Protein AF-A0A0B2VGZ6-F1 (afdb_monomer)

Radius of gyration: 17.81 Å; Cα contacts (8 Å, |Δi|>4): 171; chains: 1; bounding box: 42×30×52 Å

pLDDT: mean 78.16, std 19.81, range [27.19, 95.62]

InterPro domains:
  IPR013333 Ryanodine receptor [PR00795] (41-62)
  IPR013333 Ryanodine receptor [PR00795] (77-95)
  IPR014821 Inositol 1,4,5-trisphosphate/ryanodine receptor [PF08709] (15-122)
  IPR015925 Ryanodine/Inositol 1,4,5-trisphosphate receptor [PTHR46399] (2-124)

Organism: Toxocara canis (NCBI:txid6265)

Nearest PDB structures (foldseek):
  4uwe-assembly1_A  TM=8.493E-01  e=1.155E-09  Oryctolagus cuniculus
  4uwa-assembly1_B  TM=8.493E-01  e=1.724E-09  Oryctolagus cuniculus
  5y9v-assembly1_A  TM=9.114E-01  e=9.079E-09  Plutella xylostella
  6lqk-assembly1_A  TM=9.252E-01  e=2.404E-08  Apis mellifera
  6ji0-assembly1_G  TM=9.085E-01  e=8.006E-08  Sus scrofa

Structure (mmCIF, N/CA/C/O backbone):
data_AF-A0A0B2VGZ6-F1
#
_entry.id   AF-A0A0B2VGZ6-F1
#
loop_
_atom_site.group_PDB
_atom_site.id
_atom_site.type_symbol
_atom_site.label_atom_id
_atom_site.label_alt_id
_atom_site.label_comp_id
_atom_site.label_asym_id
_atom_site.label_entity_id
_atom_site.label_seq_id
_atom_site.pdbx_PDB_ins_code
_atom_site.Cartn_x
_atom_site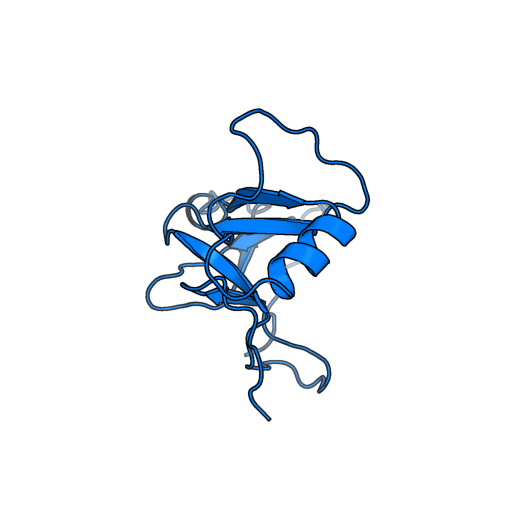.Cartn_y
_atom_site.Cartn_z
_atom_site.occupancy
_atom_site.B_iso_or_equiv
_atom_site.auth_seq_id
_atom_site.auth_comp_id
_atom_site.auth_asym_id
_atom_site.auth_atom_id
_atom_site.pdbx_PDB_model_num
ATOM 1 N N . MET A 1 1 ? 20.956 -0.573 -0.399 1.00 38.78 1 MET A N 1
ATOM 2 C CA . MET A 1 1 ? 20.082 -0.713 -1.580 1.00 38.78 1 MET A CA 1
ATOM 3 C C . MET A 1 1 ? 19.233 0.537 -1.610 1.00 38.78 1 MET A C 1
ATOM 5 O O . MET A 1 1 ? 18.286 0.648 -0.852 1.00 38.78 1 MET A O 1
ATOM 9 N N . THR A 1 2 ? 19.713 1.547 -2.326 1.00 33.06 2 THR A N 1
ATOM 10 C CA . THR A 1 2 ? 19.074 2.859 -2.447 1.00 33.06 2 THR A CA 1
ATOM 11 C C . THR A 1 2 ? 17.780 2.716 -3.235 1.00 33.06 2 THR A C 1
ATOM 13 O O . THR A 1 2 ? 17.729 1.904 -4.156 1.00 33.06 2 THR A O 1
ATOM 16 N N . CYS A 1 3 ? 16.765 3.509 -2.900 1.00 33.44 3 CYS A N 1
ATOM 17 C CA . CYS A 1 3 ? 15.631 3.782 -3.773 1.00 33.44 3 CYS A CA 1
ATOM 18 C C . CYS A 1 3 ? 16.152 4.296 -5.125 1.00 33.44 3 CYS A C 1
ATOM 20 O O . CYS A 1 3 ? 16.356 5.488 -5.332 1.00 33.44 3 CYS A O 1
ATOM 22 N N . LEU A 1 4 ? 16.444 3.379 -6.044 1.00 41.59 4 LEU A N 1
ATOM 23 C CA . LEU A 1 4 ? 16.694 3.710 -7.432 1.00 41.59 4 LEU A CA 1
ATOM 24 C C . LEU A 1 4 ? 15.319 3.993 -8.034 1.00 41.59 4 LEU A C 1
ATOM 26 O O . LEU A 1 4 ? 14.705 3.122 -8.640 1.00 41.59 4 LEU A O 1
ATOM 30 N N . ALA A 1 5 ? 14.829 5.221 -7.837 1.00 43.22 5 ALA A N 1
ATOM 31 C CA . ALA A 1 5 ? 14.035 5.840 -8.888 1.00 43.22 5 ALA A CA 1
ATOM 32 C C . ALA A 1 5 ? 14.867 5.677 -10.163 1.00 43.22 5 ALA A C 1
ATOM 34 O O . ALA A 1 5 ? 16.068 5.971 -10.157 1.00 43.22 5 ALA A O 1
ATOM 35 N N . SER A 1 6 ? 14.286 5.062 -11.188 1.00 41.47 6 SER A N 1
ATOM 36 C CA . SER A 1 6 ? 15.026 4.711 -12.390 1.00 41.47 6 SER A CA 1
ATOM 37 C C . SER A 1 6 ? 15.508 5.996 -13.049 1.00 41.47 6 SER A C 1
ATOM 39 O O . SER A 1 6 ? 14.758 6.677 -13.736 1.00 41.47 6 SER A O 1
ATOM 41 N N . SER A 1 7 ? 16.779 6.333 -12.844 1.00 50.28 7 SER A N 1
ATOM 42 C CA . SER A 1 7 ? 17.464 7.383 -13.586 1.00 50.28 7 SER A CA 1
ATOM 43 C C . SER A 1 7 ? 17.581 6.953 -15.049 1.00 50.28 7 SER A C 1
ATOM 45 O O . SER A 1 7 ? 18.632 6.465 -15.465 1.00 50.28 7 SER A O 1
ATOM 47 N N . ASN A 1 8 ? 16.519 7.105 -15.844 1.00 44.34 8 ASN A N 1
ATOM 48 C CA . ASN A 1 8 ? 16.588 6.919 -17.288 1.00 44.34 8 ASN A CA 1
ATOM 49 C C . ASN A 1 8 ? 16.464 8.267 -18.008 1.00 44.34 8 ASN A C 1
ATOM 51 O O . ASN A 1 8 ? 15.383 8.812 -18.189 1.00 44.34 8 ASN A O 1
ATOM 55 N N . ARG A 1 9 ? 17.653 8.786 -18.329 1.00 42.12 9 ARG A N 1
ATOM 56 C CA . ARG A 1 9 ? 18.073 9.470 -19.562 1.00 42.12 9 ARG A CA 1
ATOM 57 C C . ARG A 1 9 ? 17.096 10.454 -20.220 1.00 42.12 9 ARG A C 1
ATOM 59 O O . ARG A 1 9 ? 16.023 10.106 -20.693 1.00 42.12 9 ARG A O 1
ATOM 66 N N . GLU A 1 10 ? 17.605 11.682 -20.330 1.00 46.69 10 GLU A N 1
ATOM 67 C CA . GLU A 1 10 ? 17.230 12.753 -21.258 1.00 46.69 10 GLU A CA 1
ATOM 68 C C . GLU A 1 10 ? 16.427 12.280 -22.485 1.00 46.69 10 GLU A C 1
ATOM 70 O O . GLU A 1 10 ? 16.935 11.505 -23.294 1.00 46.69 10 GLU A O 1
ATOM 75 N N . GLY A 1 11 ? 15.209 12.811 -22.679 1.00 44.69 11 GLY A N 1
ATOM 76 C CA . GLY A 1 11 ? 14.595 12.758 -24.011 1.00 44.69 11 GLY A CA 1
ATOM 77 C C . GLY A 1 11 ? 13.084 12.921 -24.160 1.00 44.69 11 GLY A C 1
ATOM 78 O O . GLY A 1 11 ? 12.650 13.177 -25.280 1.00 44.69 11 GLY A O 1
ATOM 79 N N . VAL A 1 12 ? 12.256 12.816 -23.114 1.00 46.31 12 V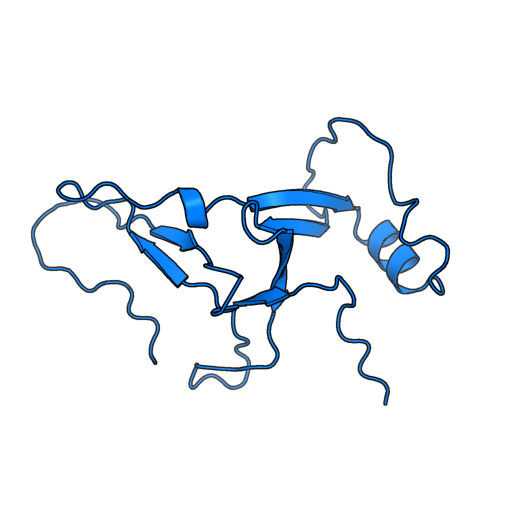AL A N 1
ATOM 80 C CA . VAL A 1 12 ? 10.795 12.986 -23.270 1.00 46.31 12 VAL A CA 1
ATOM 81 C C . VAL A 1 12 ? 10.227 13.858 -22.154 1.00 46.31 12 VAL A C 1
ATOM 83 O O . VAL A 1 12 ? 10.345 13.547 -20.976 1.00 46.31 12 VAL A O 1
ATOM 86 N N . LEU A 1 13 ? 9.592 14.964 -22.550 1.00 50.81 13 LEU A N 1
ATOM 87 C CA . LEU A 1 13 ? 8.859 15.920 -21.715 1.00 50.81 13 LEU A CA 1
ATOM 88 C C . LEU A 1 13 ? 7.601 15.271 -21.100 1.00 50.81 13 LEU A C 1
ATOM 90 O O . LEU A 1 13 ? 6.474 15.595 -21.471 1.00 50.81 13 LEU A O 1
ATOM 94 N N . GLY A 1 14 ? 7.774 14.312 -20.196 1.00 59.69 14 GLY A N 1
ATOM 95 C CA . GLY A 1 14 ? 6.693 13.656 -19.468 1.00 59.69 14 GLY A CA 1
ATOM 96 C C . GLY A 1 14 ? 7.089 13.434 -18.015 1.00 59.69 14 GLY A C 1
ATOM 97 O O . GLY A 1 14 ? 8.218 13.052 -17.733 1.00 59.69 14 GLY A O 1
ATOM 98 N N . SER A 1 15 ? 6.166 13.684 -17.084 1.00 76.25 15 SER A N 1
ATOM 99 C CA . SER A 1 15 ? 6.365 13.308 -15.680 1.00 76.25 15 SER A CA 1
ATOM 100 C C . SER A 1 15 ? 6.572 11.795 -15.586 1.00 76.25 15 SER A C 1
ATOM 102 O O . SER A 1 15 ? 5.764 11.037 -16.132 1.00 76.25 15 SER A O 1
ATOM 104 N N . GLU A 1 16 ? 7.612 11.356 -14.872 1.00 84.19 16 GLU A N 1
ATOM 105 C CA . GLU A 1 16 ? 7.750 9.956 -14.463 1.00 84.19 16 GLU A CA 1
ATOM 106 C C . GLU A 1 16 ? 6.500 9.559 -13.664 1.00 84.19 16 GLU A C 1
ATOM 108 O O . GLU A 1 16 ? 6.011 10.326 -12.826 1.00 84.19 16 GLU A O 1
ATOM 113 N N . ARG A 1 17 ? 5.931 8.396 -13.983 1.00 89.81 17 ARG A N 1
ATOM 114 C CA . ARG A 1 17 ? 4.798 7.806 -13.275 1.00 89.81 17 ARG A CA 1
ATOM 115 C C . ARG A 1 17 ? 5.230 6.427 -12.822 1.00 89.81 17 ARG A C 1
ATOM 117 O O . ARG A 1 17 ? 5.738 5.639 -13.617 1.00 89.81 17 ARG A O 1
ATOM 124 N N . VAL A 1 18 ? 5.001 6.156 -11.548 1.00 93.12 18 VAL A N 1
ATOM 125 C CA . VAL A 1 18 ? 5.343 4.887 -10.917 1.00 93.12 18 VAL A CA 1
ATOM 126 C C . VAL A 1 18 ? 4.144 4.346 -10.153 1.00 93.12 18 VAL A C 1
ATOM 128 O O . VAL A 1 18 ? 3.327 5.116 -9.641 1.00 93.12 18 VAL A O 1
ATOM 131 N N . CYS A 1 19 ? 4.055 3.026 -10.064 1.00 94.12 19 CYS A N 1
ATOM 132 C CA . CYS A 1 19 ? 3.095 2.320 -9.230 1.00 94.12 19 CYS A CA 1
ATOM 133 C C . CYS A 1 19 ? 3.825 1.598 -8.097 1.00 94.12 19 CYS A C 1
ATOM 135 O O . CYS A 1 19 ? 4.909 1.055 -8.289 1.00 94.12 19 CYS A O 1
ATOM 137 N N . LEU A 1 20 ? 3.221 1.586 -6.909 1.00 95.50 20 LEU A N 1
ATOM 138 C CA . LEU A 1 20 ? 3.702 0.763 -5.804 1.00 95.50 20 LEU A CA 1
ATOM 139 C C . LEU A 1 20 ? 3.428 -0.707 -6.138 1.00 95.50 20 LEU A C 1
ATOM 141 O O . LEU A 1 20 ? 2.294 -1.047 -6.473 1.00 95.50 20 LEU A O 1
ATOM 145 N N . CYS A 1 21 ? 4.440 -1.561 -6.043 1.00 93.94 21 CYS A N 1
ATOM 146 C CA . CYS A 1 21 ? 4.316 -2.996 -6.281 1.00 93.94 21 CYS A CA 1
ATOM 147 C C . CYS A 1 21 ? 4.957 -3.809 -5.159 1.00 93.94 21 CYS A C 1
ATOM 149 O O . CYS A 1 21 ? 5.799 -3.318 -4.404 1.00 93.94 21 CYS A O 1
ATOM 151 N N . THR A 1 22 ? 4.555 -5.067 -5.036 1.00 92.88 22 THR A N 1
ATOM 152 C CA . THR A 1 22 ? 5.191 -6.032 -4.139 1.00 92.88 22 THR A CA 1
ATOM 153 C C . THR A 1 22 ? 4.983 -7.441 -4.679 1.00 92.88 22 THR A C 1
ATOM 155 O O . THR A 1 22 ? 3.936 -7.751 -5.231 1.00 92.88 22 THR A O 1
ATOM 158 N N . GLU A 1 23 ? 5.983 -8.304 -4.529 1.00 89.75 23 GLU A N 1
ATOM 159 C CA . GLU A 1 23 ? 5.855 -9.726 -4.874 1.00 89.75 23 GLU A CA 1
ATOM 160 C C . GLU A 1 23 ? 5.047 -10.468 -3.793 1.00 89.75 23 GLU A C 1
ATOM 162 O O . GLU A 1 23 ? 4.212 -11.333 -4.058 1.00 89.75 23 GLU A O 1
ATOM 167 N N . GLY A 1 24 ? 5.269 -10.090 -2.532 1.00 84.81 24 GLY A N 1
ATOM 168 C CA . GLY A 1 24 ? 4.666 -10.697 -1.358 1.00 84.81 24 GLY A CA 1
ATOM 169 C C . GLY A 1 24 ? 5.365 -11.985 -0.940 1.00 84.81 24 GLY A C 1
ATOM 170 O O . GLY A 1 24 ? 6.079 -11.998 0.067 1.00 84.81 24 GLY A O 1
ATOM 171 N N . PHE A 1 25 ? 5.165 -13.076 -1.684 1.00 83.50 25 PHE A N 1
ATOM 172 C CA . PHE A 1 25 ? 5.877 -14.328 -1.413 1.00 83.50 25 PHE A CA 1
ATOM 173 C C . PHE A 1 25 ? 7.357 -14.174 -1.780 1.00 83.50 25 PHE A C 1
ATOM 175 O O . PHE A 1 25 ? 7.687 -13.608 -2.810 1.00 83.50 25 PHE A O 1
ATOM 182 N N . GLY A 1 26 ? 8.266 -14.644 -0.923 1.00 85.88 26 GLY A N 1
ATOM 183 C CA . GLY A 1 26 ? 9.709 -14.457 -1.118 1.00 85.88 26 GLY A CA 1
ATOM 184 C C . GLY A 1 26 ? 10.186 -13.053 -0.737 1.00 85.88 26 GLY A C 1
ATOM 185 O O . GLY A 1 26 ? 10.982 -12.920 0.196 1.00 85.88 26 GLY A O 1
ATOM 186 N N . ASN A 1 27 ? 9.663 -12.010 -1.388 1.00 87.50 27 ASN A N 1
ATOM 187 C CA . ASN A 1 27 ? 10.008 -10.619 -1.108 1.00 87.50 27 ASN A CA 1
ATOM 188 C C . ASN A 1 27 ? 8.821 -9.809 -0.565 1.00 87.50 27 ASN A C 1
ATOM 190 O O . ASN A 1 27 ? 7.898 -9.435 -1.288 1.00 87.50 27 ASN A O 1
ATOM 194 N N . ARG A 1 28 ? 8.897 -9.475 0.727 1.00 91.06 28 ARG A N 1
ATOM 195 C CA . ARG A 1 28 ? 7.871 -8.692 1.433 1.00 91.06 28 ARG A CA 1
ATOM 196 C C . ARG A 1 28 ? 8.043 -7.183 1.296 1.00 91.06 28 ARG A C 1
ATOM 198 O O . ARG A 1 28 ? 7.206 -6.448 1.802 1.00 91.06 28 ARG A O 1
ATOM 205 N N . MET A 1 29 ? 9.116 -6.703 0.677 1.00 92.69 29 MET A N 1
ATOM 206 C CA . MET A 1 29 ? 9.352 -5.271 0.497 1.00 92.69 29 MET A CA 1
ATOM 207 C C . MET A 1 29 ? 8.490 -4.727 -0.642 1.00 92.69 29 MET A C 1
ATOM 209 O O . MET A 1 29 ? 8.182 -5.437 -1.602 1.00 92.69 29 MET A O 1
ATOM 213 N N . CYS A 1 30 ? 8.114 -3.456 -0.554 1.00 94.31 30 CYS A N 1
ATOM 214 C CA . CYS A 1 30 ? 7.534 -2.750 -1.688 1.00 94.31 30 CYS A CA 1
ATOM 215 C C . CYS A 1 30 ? 8.626 -2.195 -2.605 1.00 94.31 30 CYS A C 1
ATOM 217 O O . CYS A 1 30 ? 9.685 -1.756 -2.150 1.00 94.31 30 CYS A O 1
ATOM 219 N N . LEU A 1 31 ? 8.332 -2.183 -3.899 1.00 92.50 31 LEU A N 1
ATOM 220 C CA . LEU A 1 31 ? 9.147 -1.592 -4.950 1.00 92.50 31 LEU A CA 1
ATOM 221 C C . LEU A 1 31 ? 8.292 -0.619 -5.776 1.00 92.50 31 LEU A C 1
ATOM 223 O O . LEU A 1 31 ? 7.095 -0.450 -5.530 1.00 92.50 31 LEU A O 1
ATOM 227 N N . LEU A 1 32 ? 8.933 0.062 -6.723 1.00 92.31 32 LEU A N 1
ATOM 228 C CA . LEU A 1 32 ? 8.276 0.976 -7.650 1.00 92.31 32 LEU A CA 1
ATOM 229 C C . LEU A 1 32 ? 8.393 0.422 -9.066 1.00 92.31 32 LEU A C 1
ATOM 231 O O . LEU A 1 32 ? 9.501 0.257 -9.572 1.00 92.31 32 LEU A O 1
ATOM 235 N N . GLU A 1 33 ? 7.248 0.182 -9.692 1.00 91.81 33 GLU A N 1
ATOM 236 C CA . GLU A 1 33 ? 7.138 -0.209 -11.094 1.00 91.81 33 GLU A CA 1
ATOM 237 C C . GLU A 1 33 ? 6.978 1.044 -11.961 1.00 91.81 33 GLU A C 1
ATOM 239 O O . GLU A 1 33 ? 6.127 1.893 -11.675 1.00 91.81 33 GLU A O 1
ATOM 244 N N . ASN A 1 34 ? 7.784 1.186 -13.016 1.00 90.25 34 ASN A N 1
ATOM 245 C CA . ASN A 1 34 ? 7.677 2.316 -13.941 1.00 90.25 34 ASN A CA 1
ATOM 246 C C . ASN A 1 34 ? 6.529 2.080 -14.929 1.00 90.25 34 ASN A C 1
ATOM 248 O O . ASN A 1 34 ? 6.559 1.125 -15.695 1.00 90.25 34 ASN A O 1
ATOM 252 N N . VAL A 1 35 ? 5.541 2.979 -14.945 1.00 90.44 35 VAL A N 1
ATOM 253 C CA . VAL A 1 35 ? 4.370 2.885 -15.840 1.00 90.44 35 VAL A CA 1
ATOM 254 C C . VAL A 1 35 ? 4.380 3.928 -16.962 1.00 90.44 35 VAL A C 1
ATOM 256 O O . VAL A 1 35 ? 3.392 4.087 -17.680 1.00 90.44 35 VAL A O 1
ATOM 259 N N . SER A 1 36 ? 5.476 4.675 -17.094 1.00 88.44 36 SER A N 1
ATOM 260 C CA . SER A 1 36 ? 5.696 5.668 -18.149 1.00 88.44 36 SER A CA 1
ATOM 261 C C . SER A 1 36 ? 6.536 5.138 -19.316 1.00 88.44 36 SER A C 1
ATOM 263 O O . SER A 1 36 ? 6.628 5.834 -20.332 1.00 88.44 36 SER A O 1
ATOM 265 N N . ASP A 1 37 ? 7.147 3.956 -19.185 1.00 85.38 37 ASP A N 1
ATOM 266 C CA . ASP A 1 37 ? 7.888 3.313 -20.272 1.00 85.38 37 ASP A CA 1
ATOM 267 C C . ASP A 1 37 ? 6.941 2.997 -21.444 1.00 85.38 37 ASP A C 1
ATOM 269 O O . ASP A 1 37 ? 5.842 2.469 -21.268 1.00 85.38 37 ASP A O 1
ATOM 273 N N . ARG A 1 38 ? 7.340 3.408 -22.650 1.00 81.62 38 ARG A N 1
ATOM 274 C CA . ARG A 1 38 ? 6.558 3.213 -23.879 1.00 81.62 38 ARG A CA 1
ATOM 275 C C . ARG A 1 38 ? 6.965 1.956 -24.633 1.00 81.62 38 ARG A C 1
ATOM 277 O O . ARG A 1 38 ? 6.183 1.485 -25.457 1.00 81.62 38 ARG A O 1
ATOM 284 N N . ASP A 1 39 ? 8.166 1.455 -24.374 1.00 88.00 39 ASP A N 1
ATOM 285 C CA . ASP A 1 39 ? 8.753 0.321 -25.077 1.00 88.00 39 ASP A CA 1
ATOM 286 C C . ASP A 1 39 ? 8.438 -0.997 -24.357 1.00 88.00 39 ASP A C 1
ATOM 288 O O . ASP A 1 39 ? 8.350 -2.048 -2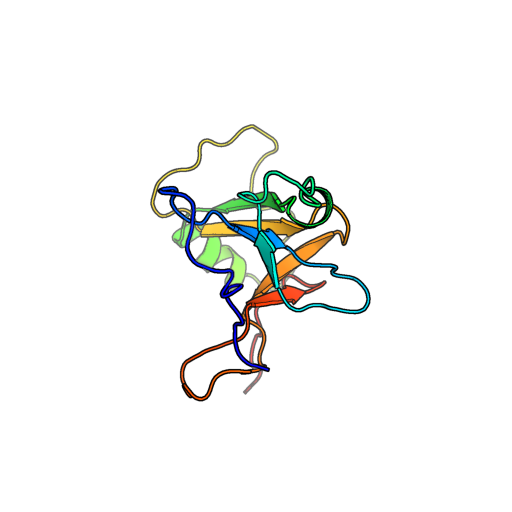4.996 1.00 88.00 39 ASP A O 1
ATOM 292 N N . LEU A 1 40 ? 8.211 -0.942 -23.040 1.00 85.50 40 LEU A N 1
ATOM 293 C CA . LEU A 1 40 ? 7.893 -2.094 -22.200 1.00 85.50 40 LEU A CA 1
ATOM 294 C C . LEU A 1 40 ? 6.559 -1.889 -21.464 1.00 85.50 40 LEU A C 1
ATOM 296 O O . LEU A 1 40 ? 6.411 -0.908 -20.736 1.00 85.50 40 LEU A O 1
ATOM 300 N N . PRO A 1 41 ? 5.575 -2.797 -21.617 1.00 86.06 41 PRO A N 1
ATOM 301 C CA . PRO A 1 41 ? 4.350 -2.726 -20.830 1.00 86.06 41 PRO A CA 1
ATOM 302 C C . PRO A 1 41 ? 4.650 -3.045 -19.351 1.00 86.06 41 PRO A C 1
ATOM 304 O O . PRO A 1 41 ? 5.319 -4.048 -19.090 1.00 86.06 41 PRO A O 1
ATOM 307 N N . PRO A 1 42 ? 4.149 -2.247 -18.387 1.00 87.75 42 PRO A N 1
ATOM 308 C CA . PRO A 1 42 ? 4.398 -2.478 -16.964 1.00 87.75 42 PRO A CA 1
ATOM 309 C C . PRO A 1 42 ? 3.675 -3.722 -16.438 1.00 87.75 42 PRO A C 1
ATOM 311 O O . PRO A 1 42 ? 2.552 -4.023 -16.867 1.00 87.75 42 PRO A O 1
ATOM 314 N N . ASP A 1 43 ? 4.260 -4.397 -15.445 1.00 87.94 43 ASP A N 1
ATOM 315 C CA . ASP A 1 43 ? 3.588 -5.489 -14.734 1.00 87.94 43 ASP A CA 1
ATOM 316 C C . ASP A 1 43 ? 2.654 -4.949 -13.642 1.00 87.94 43 ASP A C 1
ATOM 318 O O . ASP A 1 43 ? 2.986 -4.833 -12.463 1.00 87.94 43 ASP A O 1
ATOM 322 N N . ILE A 1 44 ? 1.423 -4.641 -14.046 1.00 89.44 44 ILE A N 1
ATOM 323 C CA . ILE A 1 44 ? 0.384 -4.125 -13.145 1.00 89.44 44 ILE A CA 1
ATOM 324 C C . ILE A 1 44 ? -0.091 -5.203 -12.161 1.00 89.44 44 ILE A C 1
ATOM 326 O O . ILE A 1 44 ? -0.712 -4.886 -11.144 1.00 89.44 44 ILE A O 1
ATOM 330 N N . SER A 1 45 ? 0.184 -6.482 -12.427 1.00 90.06 45 SER A N 1
ATOM 331 C CA . SER A 1 45 ? -0.376 -7.576 -11.641 1.00 90.06 45 SER A CA 1
ATOM 332 C C . SER A 1 45 ? 0.101 -7.547 -10.182 1.00 90.06 45 SER A C 1
ATOM 334 O O . SER A 1 45 ? -0.698 -7.818 -9.283 1.00 90.06 45 SER A O 1
ATOM 336 N N . MET A 1 46 ? 1.346 -7.114 -9.962 1.00 89.69 46 MET A N 1
ATOM 337 C CA . MET A 1 46 ? 2.002 -6.936 -8.657 1.00 89.69 46 MET A CA 1
ATOM 338 C C . MET A 1 46 ? 1.680 -5.586 -7.990 1.00 89.69 46 MET A C 1
ATOM 340 O O . MET A 1 46 ? 2.101 -5.318 -6.864 1.00 89.69 46 MET A O 1
ATOM 344 N N . CYS A 1 47 ? 0.968 -4.695 -8.687 1.00 94.00 47 CYS A N 1
ATOM 345 C CA . CYS A 1 47 ? 0.565 -3.375 -8.189 1.00 94.00 47 CYS A CA 1
ATOM 346 C C . CYS A 1 47 ? -0.852 -3.362 -7.600 1.00 94.00 47 CYS A C 1
ATOM 348 O O . CYS A 1 47 ? -1.323 -2.325 -7.126 1.00 94.00 47 CYS A O 1
ATOM 350 N N . MET A 1 48 ? -1.579 -4.479 -7.679 1.00 95.00 48 MET A N 1
ATOM 351 C CA . MET A 1 48 ? -2.994 -4.511 -7.327 1.00 95.00 48 MET A CA 1
ATOM 352 C C . MET A 1 48 ? -3.201 -4.617 -5.813 1.00 95.00 48 MET A C 1
ATOM 354 O O . MET A 1 48 ? -2.916 -5.641 -5.189 1.00 95.00 48 MET A O 1
ATOM 358 N N . LEU A 1 49 ? -3.774 -3.560 -5.236 1.00 95.44 49 LEU A N 1
ATOM 359 C CA . LEU A 1 49 ? -4.232 -3.504 -3.850 1.00 95.44 49 LEU A CA 1
ATOM 360 C C . LEU A 1 49 ? -5.751 -3.303 -3.817 1.00 95.44 49 LEU A C 1
ATOM 362 O O . LEU A 1 49 ? -6.290 -2.519 -4.600 1.00 95.44 49 LEU A O 1
ATOM 366 N N . TYR A 1 50 ? -6.432 -3.949 -2.874 1.00 93.62 50 TYR A N 1
ATOM 367 C CA . TYR A 1 50 ? -7.827 -3.655 -2.545 1.00 93.62 50 TYR A CA 1
ATOM 368 C C . TYR A 1 50 ? -7.962 -3.170 -1.105 1.00 93.62 50 TYR A C 1
ATOM 370 O O . TYR A 1 50 ? -7.107 -3.419 -0.253 1.00 93.62 50 TYR A O 1
ATOM 378 N N . ILE A 1 51 ? -9.042 -2.440 -0.841 1.00 92.94 51 ILE A N 1
ATOM 379 C CA . ILE A 1 51 ? -9.378 -1.975 0.503 1.00 92.94 51 ILE A CA 1
ATOM 380 C C . ILE A 1 51 ? -10.137 -3.102 1.197 1.00 92.94 51 ILE A C 1
ATOM 382 O O . ILE A 1 51 ? -11.281 -3.379 0.842 1.00 92.94 51 ILE A O 1
ATOM 386 N N . ASP A 1 52 ? -9.488 -3.739 2.167 1.00 90.06 52 ASP A N 1
ATOM 387 C CA . ASP A 1 52 ? -10.070 -4.821 2.967 1.00 90.06 52 ASP A CA 1
ATOM 388 C C . ASP A 1 52 ? -11.003 -4.253 4.046 1.00 90.06 52 ASP A C 1
ATOM 390 O O . ASP A 1 52 ? -12.102 -4.756 4.273 1.00 90.06 52 ASP A O 1
ATOM 394 N N . ASN A 1 53 ? -10.607 -3.134 4.665 1.00 88.25 53 ASN A N 1
ATOM 395 C CA . ASN A 1 53 ? -11.430 -2.433 5.644 1.00 88.25 53 ASN A CA 1
ATOM 396 C C . ASN A 1 53 ? -11.189 -0.916 5.630 1.00 88.25 53 ASN A C 1
ATOM 398 O O . ASN A 1 53 ? -10.102 -0.436 5.305 1.00 88.25 53 ASN A O 1
ATOM 402 N N . ALA A 1 54 ? -12.210 -0.156 6.019 1.00 90.69 54 ALA A N 1
ATOM 403 C CA . ALA A 1 54 ? -12.137 1.285 6.217 1.00 90.69 54 ALA A CA 1
ATOM 404 C C . ALA A 1 54 ? -12.969 1.675 7.442 1.00 90.69 54 ALA A C 1
ATOM 406 O O . ALA A 1 54 ? -14.178 1.426 7.494 1.00 90.69 54 ALA A O 1
ATOM 407 N N . LEU A 1 55 ? -12.321 2.295 8.427 1.00 88.81 55 LEU A N 1
ATOM 408 C CA . LEU A 1 55 ? -12.919 2.643 9.714 1.00 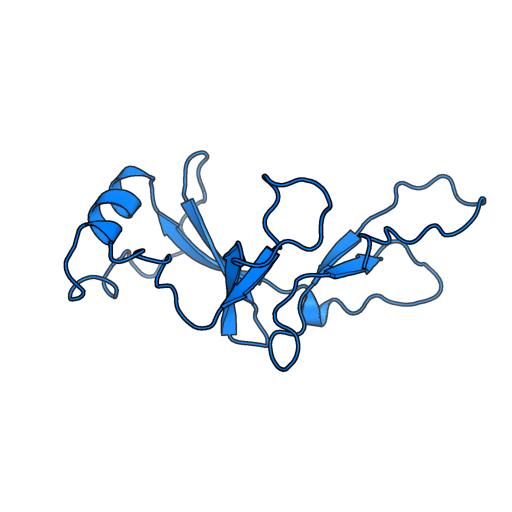88.81 55 LEU A CA 1
ATOM 409 C C . LEU A 1 55 ? -12.635 4.099 10.063 1.00 88.81 55 LEU A C 1
ATOM 411 O O . LEU A 1 55 ? -11.605 4.657 9.689 1.00 88.81 55 LEU A O 1
ATOM 415 N N . SER A 1 56 ? -13.533 4.714 10.828 1.00 91.31 56 SER A N 1
ATOM 416 C CA . SER A 1 56 ? -13.210 5.978 11.484 1.00 91.31 56 SER A CA 1
ATOM 417 C C . SER A 1 56 ? -12.098 5.758 12.513 1.00 91.31 56 SER A C 1
ATOM 419 O O . SER A 1 56 ? -11.968 4.670 13.079 1.00 91.31 56 SER A O 1
ATOM 421 N N . MET A 1 57 ? -11.321 6.804 12.807 1.00 89.38 57 MET A N 1
ATOM 422 C CA . MET A 1 57 ? -10.252 6.728 13.811 1.00 89.38 57 MET A CA 1
ATOM 423 C C . MET A 1 57 ? -10.755 6.213 15.169 1.00 89.38 57 MET A C 1
ATOM 425 O O . MET A 1 57 ? -10.085 5.419 15.821 1.00 89.38 57 MET A O 1
ATOM 429 N N . ARG A 1 58 ? -11.959 6.627 15.581 1.00 90.12 58 ARG A N 1
ATOM 430 C CA . ARG A 1 58 ? -12.548 6.199 16.854 1.00 90.12 58 ARG A CA 1
ATOM 431 C C . ARG A 1 58 ? -12.891 4.709 16.864 1.00 90.12 58 ARG A C 1
ATOM 433 O O . ARG A 1 58 ? -12.527 4.015 17.804 1.00 90.12 58 ARG A O 1
ATOM 440 N N . ALA A 1 59 ? -13.523 4.212 15.800 1.00 88.12 59 ALA A N 1
ATOM 441 C CA . ALA A 1 59 ? -13.828 2.788 15.677 1.00 88.12 59 ALA A CA 1
ATOM 442 C C . ALA A 1 59 ? -12.548 1.937 15.617 1.00 88.12 59 ALA A C 1
ATOM 444 O O . ALA A 1 59 ? -12.502 0.848 16.182 1.00 88.12 59 ALA A O 1
ATOM 445 N N . LEU A 1 60 ? -11.490 2.448 14.975 1.00 87.56 60 LEU A N 1
ATOM 446 C CA . LEU A 1 60 ? -10.189 1.784 14.953 1.00 87.56 60 LEU A CA 1
ATOM 447 C C . LEU A 1 60 ? -9.571 1.691 16.358 1.00 87.56 60 LEU A C 1
ATOM 449 O O . LEU A 1 60 ? -9.091 0.628 16.741 1.00 87.56 60 LEU A O 1
ATOM 453 N N . GLN A 1 61 ? -9.606 2.774 17.139 1.00 88.12 61 GLN A N 1
ATOM 454 C CA . GLN A 1 61 ? -9.107 2.784 18.521 1.00 88.12 61 GLN A CA 1
ATOM 455 C C . GLN A 1 61 ? -9.863 1.794 19.414 1.00 88.12 61 GLN A C 1
ATOM 457 O O . GLN A 1 61 ? -9.245 1.066 20.192 1.00 88.12 61 GLN A O 1
ATOM 462 N N . GLU A 1 62 ? -11.190 1.743 19.284 1.00 86.44 62 GLU A N 1
ATOM 463 C CA . GLU A 1 62 ? -12.040 0.791 20.006 1.00 86.44 62 GLU A CA 1
ATOM 464 C C . GLU A 1 62 ? -11.695 -0.657 19.618 1.00 86.44 62 GLU A C 1
ATOM 466 O O . GLU A 1 62 ? -11.520 -1.503 20.494 1.00 86.44 62 GLU A O 1
ATOM 471 N N . MET A 1 63 ? -11.484 -0.929 18.325 1.00 83.19 63 MET A N 1
ATOM 472 C CA . MET A 1 63 ? -11.069 -2.245 17.828 1.00 83.19 63 MET A CA 1
ATOM 473 C C . MET A 1 63 ? -9.694 -2.673 18.359 1.00 83.19 63 MET A C 1
ATOM 475 O O . MET A 1 63 ? -9.521 -3.826 18.751 1.00 83.19 63 MET A O 1
ATOM 479 N N . MET A 1 64 ? -8.719 -1.763 18.395 1.00 81.38 64 MET A N 1
ATOM 480 C CA . MET A 1 64 ? -7.376 -2.050 18.914 1.00 81.38 64 MET A CA 1
ATOM 481 C C . MET A 1 64 ? -7.359 -2.298 20.426 1.00 81.38 64 MET A C 1
ATOM 483 O O . MET A 1 64 ? -6.488 -3.013 20.910 1.00 81.38 64 MET A O 1
ATOM 487 N N . SER A 1 65 ? -8.315 -1.721 21.157 1.00 80.06 65 SER A N 1
ATOM 488 C CA . SER A 1 65 ? -8.425 -1.862 22.614 1.00 80.06 65 SER A CA 1
ATOM 489 C C . SER A 1 65 ? -9.244 -3.085 23.041 1.00 80.06 65 SER A C 1
ATOM 491 O O . SER A 1 65 ? -9.243 -3.438 24.217 1.00 80.06 65 SER A O 1
ATOM 493 N N . SER A 1 66 ? -9.972 -3.716 22.115 1.00 70.94 66 SER A N 1
ATOM 494 C CA . SER A 1 66 ? -10.761 -4.916 22.397 1.00 70.94 66 SER A CA 1
ATOM 495 C C . SER A 1 66 ? -9.887 -6.174 22.394 1.00 70.94 66 SER A C 1
ATOM 497 O O . SER A 1 66 ? -9.172 -6.439 21.424 1.00 70.94 66 SER A O 1
ATOM 499 N N . ASP A 1 67 ? -9.958 -6.962 23.470 1.00 58.31 67 ASP A N 1
ATOM 500 C CA . ASP A 1 67 ? -9.297 -8.264 23.575 1.00 58.31 67 ASP A CA 1
ATOM 501 C C . ASP A 1 67 ? -9.942 -9.241 22.582 1.00 58.31 67 ASP A C 1
ATOM 503 O O . ASP A 1 67 ? -11.018 -9.772 22.831 1.00 58.31 67 ASP A O 1
ATOM 507 N N . SER A 1 68 ? -9.298 -9.377 21.417 1.00 54.50 68 SER A N 1
ATOM 508 C CA . SER A 1 68 ? -9.310 -10.470 20.420 1.00 54.50 68 SER A CA 1
ATOM 509 C C . SER A 1 68 ? -10.623 -11.111 19.909 1.00 54.50 68 SER A C 1
ATOM 511 O O . SER A 1 68 ? -10.588 -11.706 18.835 1.00 54.50 68 SER A O 1
ATOM 513 N N . GLU A 1 69 ? -11.788 -10.929 20.526 1.00 47.25 69 GLU A N 1
ATOM 514 C CA . GLU A 1 69 ? -13.024 -11.663 20.191 1.00 47.25 69 GLU A CA 1
ATOM 515 C C . GLU A 1 69 ? -13.931 -10.918 19.185 1.00 47.25 69 GLU A C 1
ATOM 517 O O . GLU A 1 69 ? -14.836 -11.506 18.595 1.00 47.25 69 GLU A O 1
ATOM 522 N N . LEU A 1 70 ? -13.683 -9.624 18.933 1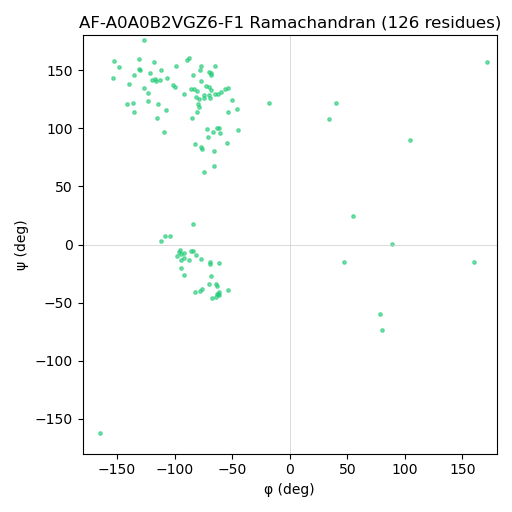.00 48.31 70 LEU A N 1
ATOM 523 C CA . LEU A 1 70 ? -14.499 -8.774 18.040 1.00 48.31 70 LEU A CA 1
ATOM 524 C C . LEU A 1 70 ? -13.782 -8.357 16.743 1.00 48.31 70 LEU A C 1
ATOM 526 O O . LEU A 1 70 ? -14.351 -7.636 15.918 1.00 48.31 70 LEU A O 1
ATOM 530 N N . LYS A 1 71 ? -12.548 -8.829 16.505 1.00 52.53 71 LYS A N 1
ATOM 531 C CA . LYS A 1 71 ? -11.754 -8.461 15.312 1.00 52.53 71 LYS A CA 1
ATOM 532 C C . LYS A 1 71 ? -12.403 -8.877 13.979 1.00 52.53 71 LYS A C 1
ATOM 534 O O . LYS A 1 71 ? -12.032 -8.339 12.942 1.00 52.53 71 LYS A O 1
ATOM 539 N N . GLY A 1 72 ? -13.398 -9.769 14.004 1.00 48.59 72 GLY A N 1
ATOM 540 C CA . GLY A 1 72 ? -14.176 -10.190 12.831 1.00 48.59 72 GLY A CA 1
ATOM 541 C C . GLY A 1 72 ? -15.509 -9.459 12.613 1.00 48.59 72 GLY A C 1
ATOM 542 O O . GLY A 1 72 ? -16.153 -9.680 11.592 1.00 48.59 72 GLY A O 1
ATOM 543 N N . THR A 1 73 ? -15.955 -8.591 13.531 1.00 46.50 73 THR A N 1
ATOM 544 C CA . THR A 1 73 ? -17.290 -7.951 13.454 1.00 46.50 73 THR A CA 1
ATOM 545 C C . THR A 1 73 ? -17.250 -6.491 12.994 1.00 46.50 73 THR A C 1
ATOM 547 O O . THR A 1 73 ? -18.267 -5.796 12.999 1.00 46.50 73 THR A O 1
ATOM 550 N N . GLY A 1 74 ? -16.078 -6.010 12.572 1.00 49.81 74 GLY A N 1
ATOM 551 C CA . GLY A 1 74 ? -15.803 -4.626 12.191 1.00 49.81 74 GLY A CA 1
ATOM 552 C C . GLY A 1 74 ? -16.360 -4.197 10.834 1.00 49.81 74 GLY A C 1
ATOM 553 O O . GLY A 1 74 ? -15.605 -3.769 9.968 1.00 49.81 74 GLY A O 1
ATOM 554 N N . GLY A 1 75 ? -17.685 -4.230 10.686 1.00 51.91 75 GLY A N 1
ATOM 555 C CA . GLY A 1 75 ? -18.414 -3.345 9.783 1.00 51.91 75 GLY A CA 1
ATOM 556 C C . GLY A 1 75 ? -18.914 -3.979 8.488 1.00 51.91 75 GLY A C 1
ATOM 557 O O . GLY A 1 75 ? -18.258 -3.860 7.463 1.00 51.91 75 GLY A O 1
ATOM 558 N N . GLY A 1 76 ? -20.137 -4.511 8.553 1.00 52.56 76 GLY A N 1
ATOM 559 C CA . GLY A 1 76 ? -21.172 -4.500 7.509 1.00 52.56 76 GLY A CA 1
ATOM 560 C C . GLY A 1 76 ? -20.722 -4.584 6.049 1.00 52.56 76 GLY A C 1
ATOM 561 O O . GLY A 1 76 ? -20.266 -3.593 5.477 1.00 52.56 76 GLY A O 1
ATOM 562 N N . GLY A 1 77 ? -20.969 -5.748 5.440 1.00 54.41 77 GLY A N 1
ATOM 563 C CA . GLY A 1 77 ? -20.885 -5.958 3.999 1.00 54.41 77 GLY A CA 1
ATOM 564 C C . GLY A 1 77 ? -21.734 -4.938 3.239 1.00 54.41 77 GLY A C 1
ATOM 565 O O . GLY A 1 77 ? -22.957 -4.903 3.365 1.00 54.41 77 GLY A O 1
ATOM 566 N N . GLY A 1 78 ? -21.063 -4.079 2.481 1.00 68.62 78 GLY A N 1
ATOM 567 C CA . GLY A 1 78 ? -21.666 -3.031 1.671 1.00 68.62 78 GLY A CA 1
ATOM 568 C C . GLY A 1 78 ? -20.598 -2.096 1.110 1.00 68.62 78 GLY A C 1
ATOM 569 O O . GLY A 1 78 ? -19.500 -1.988 1.655 1.00 68.62 78 GLY A O 1
ATOM 570 N N . HIS A 1 79 ? -20.913 -1.409 0.015 1.00 77.19 79 HIS A N 1
ATOM 571 C CA . HIS A 1 79 ? -20.031 -0.395 -0.555 1.00 77.19 79 HIS A CA 1
ATOM 572 C C . HIS A 1 79 ? -20.035 0.845 0.344 1.00 77.19 79 HIS A C 1
ATOM 574 O O . HIS A 1 79 ? -20.960 1.657 0.297 1.00 77.19 79 HIS A O 1
ATOM 580 N N . LYS A 1 80 ? -19.014 0.979 1.193 1.00 84.06 80 LYS A N 1
ATOM 581 C CA . LYS A 1 80 ? -18.820 2.169 2.024 1.00 84.06 80 LYS A CA 1
ATOM 582 C C . LYS A 1 80 ? -18.115 3.251 1.210 1.00 84.06 80 LYS A C 1
ATOM 584 O O . LYS A 1 80 ? -17.111 2.988 0.553 1.00 84.06 80 LYS A O 1
ATOM 589 N N . THR A 1 81 ? -18.613 4.478 1.292 1.00 90.56 81 THR A N 1
ATOM 590 C CA . THR A 1 81 ? -17.916 5.645 0.743 1.00 90.56 81 THR A CA 1
ATOM 591 C C . THR A 1 81 ? -16.735 5.998 1.642 1.00 90.56 81 THR A C 1
ATOM 593 O O . THR A 1 81 ? -16.914 6.208 2.841 1.00 90.56 81 THR A O 1
ATOM 596 N N . LEU A 1 82 ? -15.532 6.096 1.073 1.00 92.88 82 LEU A N 1
ATOM 597 C CA . LEU A 1 82 ? -14.355 6.572 1.801 1.00 92.88 82 LEU A CA 1
ATOM 598 C C . LEU A 1 82 ? -14.506 8.061 2.108 1.00 92.88 82 LEU A C 1
ATOM 600 O O . LEU A 1 82 ? -14.713 8.865 1.199 1.00 92.88 82 LEU A O 1
ATOM 604 N N . LEU A 1 83 ? -14.371 8.432 3.381 1.00 94.50 83 LEU A N 1
ATOM 605 C CA . LEU A 1 83 ? -14.343 9.833 3.799 1.00 94.50 83 LEU A CA 1
ATOM 606 C C . LEU A 1 83 ? -12.948 10.192 4.307 1.00 94.50 83 LEU A C 1
ATOM 608 O O . LEU A 1 83 ? -12.255 9.356 4.891 1.00 94.50 83 LEU A O 1
ATOM 612 N N . TYR A 1 84 ? -12.565 11.457 4.154 1.00 95.62 84 TYR A N 1
ATOM 613 C CA . TYR A 1 84 ? -11.355 11.981 4.783 1.00 95.62 84 TYR A CA 1
ATOM 614 C C . TYR A 1 84 ? -11.363 11.704 6.295 1.00 95.62 84 TYR A C 1
ATOM 6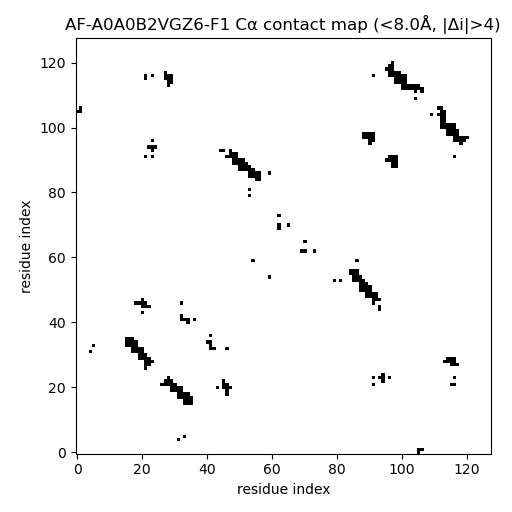16 O O . TYR A 1 84 ? -12.382 11.878 6.963 1.00 95.62 84 TYR A O 1
ATOM 624 N N . GLY A 1 85 ? -10.228 11.237 6.821 1.00 92.50 85 GLY A N 1
ATOM 625 C CA . GLY A 1 85 ? -10.091 10.815 8.219 1.00 92.50 85 GLY A CA 1
ATOM 626 C C . GLY A 1 85 ? -10.424 9.343 8.492 1.00 92.50 85 GLY A C 1
ATOM 627 O O . GLY A 1 85 ? -10.319 8.915 9.642 1.00 92.50 85 GLY A O 1
ATOM 628 N N . HIS A 1 86 ? -10.796 8.557 7.473 1.00 93.00 86 HIS A N 1
ATOM 629 C CA . HIS A 1 86 ? -10.832 7.098 7.604 1.00 93.00 86 HIS A CA 1
ATOM 630 C C . HIS A 1 86 ? -9.418 6.520 7.632 1.00 93.00 86 HIS A C 1
ATOM 632 O O . HIS A 1 86 ? -8.569 6.882 6.817 1.00 93.00 86 HIS A O 1
ATOM 638 N N . ALA A 1 87 ? -9.198 5.575 8.538 1.00 93.06 87 ALA A N 1
ATOM 639 C CA . ALA A 1 87 ? -8.090 4.645 8.451 1.00 93.06 87 ALA A CA 1
ATOM 640 C C . ALA A 1 87 ? -8.468 3.527 7.475 1.00 93.06 87 ALA A C 1
ATOM 642 O O . ALA A 1 87 ? -9.566 2.970 7.563 1.00 93.06 87 ALA A O 1
ATOM 643 N N . VAL A 1 88 ? -7.565 3.220 6.546 1.00 92.50 88 VAL A N 1
ATOM 644 C CA . VAL A 1 88 ? -7.771 2.203 5.513 1.00 92.50 88 VAL A CA 1
ATOM 645 C C . VAL A 1 88 ? -6.777 1.070 5.681 1.00 92.50 88 VAL A C 1
ATOM 647 O O . VAL A 1 88 ? -5.603 1.291 5.973 1.00 92.50 88 VAL A O 1
ATOM 650 N N . GLN A 1 89 ? -7.263 -0.142 5.466 1.00 92.12 89 GLN A N 1
ATOM 651 C CA . GLN A 1 89 ? -6.460 -1.347 5.420 1.00 92.12 89 GLN A CA 1
ATOM 652 C C . GLN A 1 89 ? -6.371 -1.812 3.971 1.00 92.12 89 GLN A C 1
ATOM 654 O O . GLN A 1 89 ? -7.384 -2.148 3.357 1.00 92.12 89 GLN A O 1
ATOM 659 N N . LEU A 1 90 ? -5.157 -1.802 3.427 1.00 94.69 90 LEU A N 1
ATOM 660 C CA . LEU A 1 90 ? -4.876 -2.224 2.059 1.00 94.69 90 LEU A CA 1
ATOM 661 C C . LEU A 1 90 ? -4.327 -3.648 2.062 1.00 94.69 90 LEU A C 1
ATOM 663 O O . LEU A 1 90 ? -3.447 -3.972 2.864 1.00 94.69 90 LEU A O 1
ATOM 667 N N . LYS A 1 91 ? -4.824 -4.478 1.149 1.00 93.81 91 LYS A N 1
ATOM 668 C CA . LYS A 1 91 ? -4.418 -5.873 0.997 1.00 93.81 91 LYS A CA 1
ATOM 669 C C . LYS A 1 91 ? -3.991 -6.146 -0.438 1.00 93.81 91 LYS A C 1
ATOM 671 O O . LYS A 1 91 ? -4.633 -5.690 -1.384 1.00 93.81 91 LYS A O 1
ATOM 676 N N . HIS A 1 92 ? -2.866 -6.834 -0.586 1.00 94.88 92 HIS A N 1
ATOM 677 C CA . HIS A 1 92 ? -2.287 -7.173 -1.878 1.00 94.88 92 HIS A CA 1
ATOM 678 C C . HIS A 1 92 ? -3.011 -8.367 -2.491 1.00 94.88 92 HIS A C 1
ATOM 680 O O . HIS A 1 92 ? -3.120 -9.411 -1.855 1.00 94.88 92 HIS A O 1
ATOM 686 N N . VAL A 1 93 ? -3.501 -8.203 -3.725 1.00 94.19 93 VAL A N 1
ATOM 687 C CA . VAL A 1 93 ? -4.403 -9.167 -4.380 1.00 94.19 93 VAL A CA 1
ATOM 688 C C . VAL A 1 93 ? -3.756 -10.539 -4.558 1.00 94.19 93 VAL A C 1
ATOM 690 O O . VAL A 1 93 ? -4.419 -11.553 -4.379 1.00 94.19 93 VAL A O 1
ATOM 693 N N . GLN A 1 94 ? -2.476 -10.594 -4.931 1.00 92.62 94 GLN A N 1
ATOM 694 C CA . GLN A 1 94 ? -1.843 -11.876 -5.252 1.00 92.62 94 GLN A CA 1
ATOM 695 C C . GLN A 1 94 ? -1.363 -12.634 -4.017 1.00 92.62 94 GLN A C 1
ATOM 697 O O . G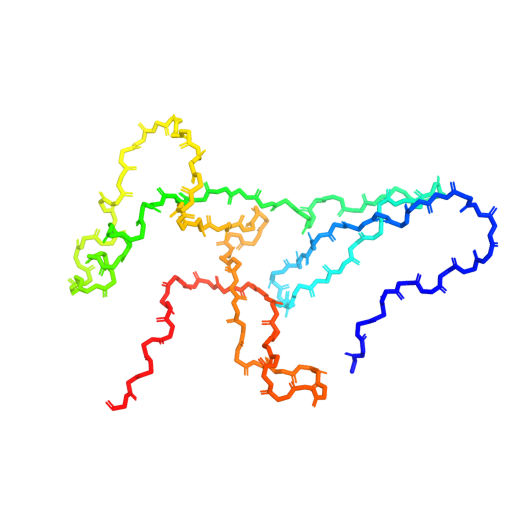LN A 1 94 ? -1.491 -13.855 -3.952 1.00 92.62 94 GLN A O 1
ATOM 702 N N . SER A 1 95 ? -0.788 -11.922 -3.044 1.00 93.12 95 SER A N 1
ATOM 703 C CA . SER A 1 95 ? -0.225 -12.554 -1.848 1.00 93.12 95 SER A CA 1
ATOM 704 C C . SER A 1 95 ? -1.206 -12.656 -0.688 1.00 93.12 95 SER A C 1
ATOM 706 O O . SER A 1 95 ? -0.903 -13.328 0.293 1.00 93.12 95 SER A O 1
ATOM 708 N N . GLU A 1 96 ? -2.355 -11.980 -0.772 1.00 93.25 96 GLU A N 1
ATOM 709 C CA . GLU A 1 96 ? -3.340 -11.867 0.307 1.00 93.25 96 GLU A CA 1
ATOM 710 C C . GLU A 1 96 ? -2.741 -11.323 1.621 1.00 93.25 96 GLU A C 1
ATOM 712 O O . GLU A 1 96 ? -3.278 -11.537 2.706 1.00 93.25 96 GLU A O 1
ATOM 717 N N . MET A 1 97 ? -1.635 -10.579 1.530 1.00 94.38 97 MET A N 1
ATOM 718 C CA . MET A 1 97 ? -0.963 -9.948 2.667 1.00 94.38 97 MET A CA 1
ATOM 719 C C . MET A 1 97 ? -1.344 -8.469 2.787 1.00 94.38 97 MET A C 1
ATOM 721 O O . MET A 1 97 ? -1.658 -7.799 1.801 1.00 94.38 97 MET A O 1
ATOM 725 N N . TYR A 1 98 ? -1.272 -7.936 4.000 1.00 93.94 98 TYR A N 1
ATOM 726 C CA . TYR A 1 98 ? -1.592 -6.549 4.317 1.00 93.94 98 TYR A CA 1
ATOM 727 C C . TYR A 1 98 ? -0.397 -5.626 4.104 1.00 93.94 98 TYR A C 1
ATOM 729 O O . TYR A 1 98 ? 0.698 -5.921 4.580 1.00 93.94 98 TYR A O 1
ATOM 737 N N . LEU A 1 99 ? -0.612 -4.485 3.444 1.00 95.38 99 LEU A N 1
ATOM 738 C CA . LEU A 1 99 ? 0.397 -3.429 3.338 1.00 95.38 99 LEU A CA 1
ATOM 739 C C . LEU A 1 99 ? 0.685 -2.850 4.730 1.00 95.38 99 LEU A C 1
ATOM 741 O O . LEU A 1 99 ? -0.235 -2.472 5.455 1.00 95.38 99 LEU A O 1
ATOM 745 N N . ALA A 1 100 ? 1.958 -2.771 5.103 1.00 94.06 100 ALA A N 1
ATOM 746 C CA . ALA A 1 100 ? 2.377 -2.390 6.441 1.00 94.06 100 ALA A CA 1
ATOM 747 C C . ALA A 1 100 ? 3.765 -1.736 6.466 1.00 94.06 100 ALA A C 1
ATOM 749 O O . ALA A 1 100 ? 4.616 -1.968 5.605 1.00 94.06 100 ALA A O 1
ATOM 750 N N . CYS A 1 101 ? 4.019 -0.971 7.528 1.00 92.75 101 CYS A N 1
ATOM 751 C CA . CYS A 1 101 ? 5.367 -0.539 7.879 1.00 92.75 101 CYS A CA 1
ATOM 752 C C . CYS A 1 101 ? 6.144 -1.718 8.481 1.00 92.75 101 CYS A C 1
ATOM 754 O O . CYS A 1 101 ? 5.687 -2.387 9.419 1.00 92.75 101 CYS A O 1
ATOM 756 N N . LEU A 1 102 ? 7.330 -1.976 7.946 1.00 89.88 102 LEU A N 1
ATOM 757 C CA . LEU A 1 102 ? 8.241 -3.007 8.415 1.00 89.88 102 LEU A CA 1
ATOM 758 C C . LEU A 1 102 ? 9.147 -2.453 9.519 1.00 89.88 102 LEU A C 1
ATOM 760 O O . LEU A 1 102 ? 9.312 -1.249 9.678 1.00 89.88 102 LEU A O 1
ATOM 764 N N . SER A 1 103 ? 9.736 -3.349 10.313 1.00 85.44 103 SER A N 1
ATOM 765 C CA . SER A 1 103 ? 10.726 -2.948 11.330 1.00 85.44 103 SER A CA 1
ATOM 766 C C . SER A 1 103 ? 12.125 -2.731 10.753 1.00 85.44 103 SER A C 1
ATOM 768 O O . SER A 1 103 ? 13.009 -2.279 11.475 1.00 85.44 103 SER A O 1
ATOM 770 N N . SER A 1 104 ? 12.343 -3.101 9.490 1.00 82.44 104 SER A N 1
ATOM 771 C CA . SER A 1 104 ? 13.587 -2.827 8.786 1.00 82.44 104 SER A CA 1
ATOM 772 C C . SER A 1 104 ? 13.651 -1.363 8.347 1.00 82.44 104 SER A C 1
ATOM 774 O O . SER A 1 104 ? 12.629 -0.700 8.160 1.00 82.44 104 SER A O 1
ATOM 776 N N . CYS A 1 105 ? 14.875 -0.867 8.199 1.00 83.25 105 CYS A N 1
ATOM 777 C CA . CYS A 1 105 ? 15.159 0.434 7.620 1.00 83.25 105 CYS A CA 1
ATOM 778 C C . CYS A 1 105 ? 16.327 0.280 6.646 1.00 83.25 105 CYS A C 1
ATOM 780 O O . CYS A 1 105 ? 17.447 -0.051 7.040 1.00 83.25 105 CYS A O 1
ATOM 782 N N . SER A 1 106 ? 16.053 0.497 5.364 1.00 81.94 106 SER A N 1
ATOM 783 C CA . SER A 1 106 ? 17.042 0.477 4.282 1.00 81.94 106 SER A CA 1
ATOM 784 C C . SER A 1 106 ? 17.652 1.857 3.992 1.00 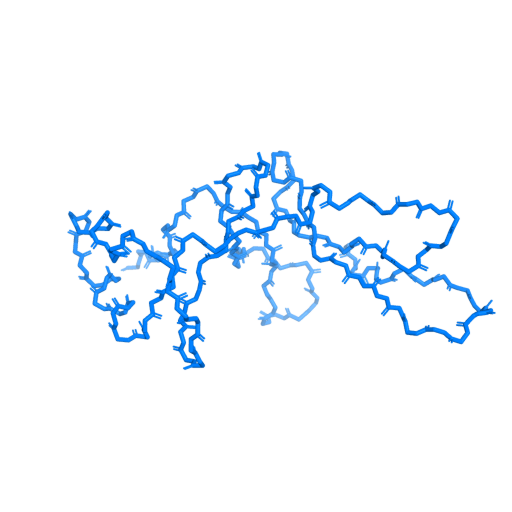81.94 106 SER A C 1
ATOM 786 O O . SER A 1 106 ? 18.603 1.964 3.211 1.00 81.94 106 SER A O 1
ATOM 788 N N . SER A 1 107 ? 17.119 2.906 4.626 1.00 85.31 107 SER A N 1
ATOM 789 C CA . SER A 1 107 ? 17.561 4.295 4.496 1.00 85.31 107 SER A CA 1
ATOM 790 C C . SER A 1 107 ? 18.659 4.647 5.505 1.00 85.31 107 SER A C 1
ATOM 792 O O . SER A 1 107 ? 18.792 4.034 6.559 1.00 85.31 107 SER A O 1
ATOM 794 N N . ASN A 1 108 ? 19.427 5.696 5.201 1.00 86.50 108 ASN A N 1
ATOM 795 C CA . ASN A 1 108 ? 20.329 6.318 6.176 1.00 86.50 108 ASN A CA 1
ATOM 796 C C . ASN A 1 108 ? 19.578 7.212 7.184 1.00 86.50 108 ASN A C 1
ATOM 798 O O . ASN A 1 108 ? 20.161 7.639 8.182 1.00 86.50 108 ASN A O 1
ATOM 802 N N . ASP A 1 109 ? 18.303 7.512 6.921 1.00 89.69 109 ASP A N 1
ATOM 803 C CA . ASP A 1 109 ? 17.430 8.226 7.850 1.00 89.69 109 ASP A CA 1
ATOM 804 C C . ASP A 1 109 ? 16.919 7.279 8.944 1.00 89.69 109 ASP A C 1
ATOM 806 O O . ASP A 1 109 ? 16.199 6.321 8.674 1.00 89.69 109 ASP A O 1
ATOM 810 N N . LYS A 1 110 ? 17.264 7.581 10.200 1.00 84.31 110 LYS A N 1
ATOM 811 C CA . LYS A 1 110 ? 16.918 6.760 11.370 1.00 84.31 110 LYS A CA 1
ATOM 812 C C . LYS A 1 110 ? 15.429 6.767 11.712 1.00 84.31 110 LYS A C 1
ATOM 814 O O . LYS A 1 110 ? 15.006 5.944 12.517 1.00 84.31 110 LYS A O 1
ATOM 819 N N . LEU A 1 111 ? 14.661 7.708 11.165 1.00 88.56 111 LEU A N 1
ATOM 820 C CA . LEU A 1 111 ? 13.213 7.782 11.358 1.00 88.56 111 LEU A CA 1
ATOM 821 C C . LEU A 1 111 ? 12.437 7.081 10.239 1.00 88.56 111 LEU A C 1
ATOM 823 O O . LEU A 1 111 ? 11.220 6.934 10.343 1.00 88.56 111 LEU A O 1
ATOM 827 N N . ALA A 1 112 ? 13.122 6.655 9.176 1.00 89.12 112 ALA A N 1
ATOM 828 C CA . ALA A 1 112 ? 12.489 5.942 8.085 1.00 89.12 112 ALA A CA 1
ATOM 829 C C . ALA A 1 112 ? 12.224 4.485 8.474 1.00 89.12 112 ALA A C 1
ATOM 831 O O . ALA A 1 112 ? 13.054 3.818 9.092 1.00 89.12 112 ALA A O 1
ATOM 832 N N . PHE A 1 113 ? 11.070 3.994 8.040 1.00 91.50 113 PHE A N 1
ATOM 833 C CA . PHE A 1 113 ? 10.709 2.587 8.088 1.00 91.50 113 PHE A CA 1
ATOM 834 C C . PHE A 1 113 ? 10.461 2.115 6.668 1.00 91.50 113 PHE A C 1
ATOM 836 O O . PHE A 1 113 ? 9.890 2.844 5.853 1.00 91.50 113 PHE A O 1
ATOM 843 N N . ASP A 1 114 ? 10.884 0.893 6.378 1.00 91.31 114 ASP A N 1
ATOM 844 C CA . ASP A 1 114 ? 10.591 0.283 5.095 1.00 91.31 114 ASP A CA 1
ATOM 845 C C . ASP A 1 114 ? 9.091 -0.019 4.972 1.00 91.31 114 ASP A C 1
ATOM 847 O O . ASP A 1 114 ? 8.416 -0.354 5.949 1.00 91.31 114 ASP A O 1
ATOM 851 N N . VAL A 1 115 ? 8.569 0.070 3.752 1.00 93.81 115 VAL A N 1
ATOM 852 C CA . VAL A 1 115 ? 7.185 -0.297 3.433 1.00 93.81 115 VAL A CA 1
ATOM 853 C C . VAL A 1 115 ? 7.182 -1.672 2.777 1.00 93.81 115 VAL A C 1
ATOM 855 O O . VAL A 1 115 ? 8.024 -1.969 1.926 1.00 93.81 115 VAL A O 1
ATOM 858 N N . GLY A 1 116 ? 6.240 -2.517 3.174 1.00 94.50 116 GLY A N 1
ATOM 859 C CA . GLY A 1 116 ? 6.139 -3.886 2.695 1.00 94.50 116 GLY A CA 1
ATOM 860 C C . GLY A 1 116 ? 4.793 -4.520 3.002 1.00 94.50 116 GLY A C 1
ATOM 861 O O . GLY A 1 116 ? 3.831 -3.824 3.311 1.00 94.50 116 GLY A O 1
ATOM 862 N N . VAL A 1 117 ? 4.729 -5.847 2.946 1.00 94.06 117 VAL A N 1
ATOM 863 C CA . VAL A 1 117 ? 3.524 -6.622 3.253 1.00 94.06 117 VAL A CA 1
ATOM 864 C C . VAL A 1 117 ? 3.736 -7.627 4.386 1.00 94.06 117 VAL A C 1
ATOM 866 O O . VAL A 1 117 ? 4.830 -8.162 4.581 1.00 94.06 117 VAL A O 1
ATOM 869 N N . GLN A 1 118 ? 2.683 -7.877 5.165 1.00 92.12 118 GLN A N 1
ATOM 870 C CA . GLN A 1 118 ? 2.668 -8.804 6.301 1.00 92.12 118 GLN A CA 1
ATOM 871 C C . GLN A 1 118 ? 1.407 -9.679 6.287 1.00 92.12 118 GLN A C 1
ATOM 873 O O . GLN A 1 118 ? 0.336 -9.241 5.881 1.00 92.12 118 GLN A O 1
ATOM 878 N N . GLU A 1 119 ? 1.535 -10.928 6.738 1.00 88.25 119 GLU A N 1
ATOM 879 C CA . GLU A 1 119 ? 0.427 -11.900 6.779 1.00 88.25 119 GLU A CA 1
ATOM 880 C C . GLU A 1 119 ? -0.622 -11.553 7.842 1.00 88.25 119 GLU A C 1
ATOM 882 O O . GLU A 1 119 ? -1.811 -11.790 7.646 1.00 88.25 119 GLU A O 1
ATOM 887 N N . THR A 1 120 ? -0.194 -10.980 8.968 1.00 78.19 120 THR A N 1
ATOM 888 C CA . THR A 1 120 ? -1.070 -10.670 10.096 1.00 78.19 120 THR A CA 1
ATOM 889 C C . THR A 1 120 ? -1.337 -9.174 10.212 1.00 78.19 120 THR A C 1
ATOM 891 O O . THR A 1 120 ? -0.462 -8.332 10.022 1.00 78.19 120 THR A O 1
ATOM 894 N N . ASN A 1 121 ? -2.572 -8.850 10.598 1.00 64.50 121 ASN A N 1
ATOM 895 C CA . ASN A 1 121 ? -3.010 -7.505 10.984 1.00 64.50 121 ASN A CA 1
ATOM 896 C C . ASN A 1 121 ? -2.692 -7.192 12.461 1.00 64.50 121 ASN A C 1
ATOM 898 O O . ASN A 1 121 ? -3.286 -6.313 13.087 1.00 64.50 121 ASN A O 1
ATOM 902 N N . GLU A 1 122 ? -1.796 -7.958 13.077 1.00 60.16 122 GLU A N 1
ATOM 903 C CA . GLU A 1 122 ? -1.321 -7.653 14.417 1.00 60.16 122 GLU A CA 1
ATOM 904 C C . GLU A 1 122 ? -0.320 -6.516 14.282 1.00 60.16 122 GLU A C 1
ATOM 906 O O . GLU A 1 122 ? 0.888 -6.722 14.171 1.00 60.16 122 GLU A O 1
ATOM 911 N N . GLY A 1 123 ? -0.843 -5.286 14.234 1.00 51.72 123 GLY A N 1
ATOM 912 C CA . GLY A 1 123 ? -0.037 -4.104 14.491 1.00 51.72 123 GLY A CA 1
ATOM 913 C C . GLY A 1 123 ? 0.778 -4.403 15.737 1.00 51.72 123 GLY A C 1
ATOM 914 O O . GLY A 1 123 ? 0.187 -4.715 16.765 1.00 51.72 123 GLY A O 1
ATOM 915 N N . LYS A 1 124 ? 2.108 -4.441 15.589 1.00 40.47 124 LYS A N 1
ATOM 916 C CA . LYS A 1 124 ? 3.049 -4.913 16.606 1.00 40.47 124 LYS A CA 1
ATOM 917 C C . LYS A 1 124 ? 2.674 -4.333 17.967 1.00 40.47 124 LYS A C 1
ATOM 919 O O . LYS A 1 124 ? 3.021 -3.193 18.273 1.00 40.47 124 LYS A O 1
ATOM 924 N N . ILE A 1 125 ? 1.970 -5.119 18.779 1.00 40.34 125 ILE A N 1
ATOM 925 C CA . ILE A 1 125 ? 1.878 -4.881 20.208 1.00 40.34 125 ILE A CA 1
ATOM 926 C C . ILE A 1 125 ? 3.274 -5.251 20.679 1.00 40.34 125 ILE A C 1
ATOM 928 O O . ILE A 1 125 ? 3.605 -6.422 20.852 1.00 40.34 125 ILE A O 1
ATOM 932 N N . TYR A 1 126 ? 4.151 -4.252 20.745 1.00 33.00 126 TYR A N 1
ATOM 933 C CA . TYR A 1 126 ? 5.392 -4.386 21.480 1.00 33.00 126 TYR A CA 1
ATOM 934 C C . TYR A 1 126 ? 4.981 -4.672 22.923 1.00 33.00 126 TYR A C 1
ATOM 936 O O . TYR A 1 126 ? 4.618 -3.761 23.663 1.00 33.00 126 TYR A O 1
ATOM 944 N N . HIS A 1 127 ? 4.962 -5.954 23.279 1.00 27.19 127 HIS A N 1
ATOM 945 C CA . HIS A 1 127 ? 4.940 -6.394 24.660 1.00 27.19 127 HIS A CA 1
ATOM 946 C C . HIS A 1 127 ? 6.234 -5.879 25.299 1.00 27.19 127 HIS A C 1
ATOM 948 O O . HIS A 1 127 ? 7.308 -6.436 25.066 1.00 27.19 127 HIS A O 1
ATOM 954 N N . TYR A 1 128 ? 6.120 -4.774 26.030 1.00 30.27 128 TYR A N 1
ATOM 955 C CA . TYR A 1 128 ? 7.068 -4.367 27.060 1.00 30.27 128 TYR A CA 1
ATOM 956 C C . TYR A 1 128 ? 6.437 -4.632 28.420 1.00 30.27 128 TYR A C 1
ATOM 958 O O . TYR A 1 128 ? 5.225 -4.347 28.561 1.00 30.27 128 TYR A O 1
#

Sequence (128 aa):
MTCLASSNR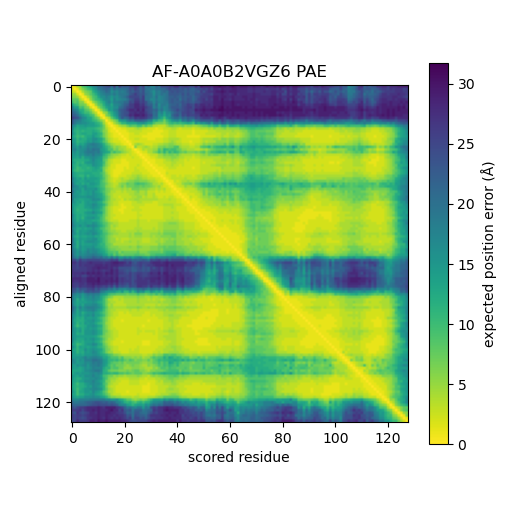EGVLGSERVCLCTEGFGNRMCLLENVSDRDLPPDISMCMLYIDNALSMRALQEMMSSDSELKGTGGGGGHKTLLYGHAVQLKHVQSEMYLACLSSCSSNDKLAFDVGVQETNEGKIYHY

Secondary structure (DSSP, 8-state):
---------S-------EEEEE--SS--BEEEEE---SSS---GGGG-EEEEEEEEHHHHHHHHHS-SSSTT-SS-SS-PPP-TTEEEEEEETTT-PEEEE-S---SS-TT---EEEES---------

Foldseek 3Di:
DDQCPPPDDDDDPDDWDWAWFFPQPPTFFIHTWTCPDPVDHTDCLRRDKDFPDKDAPVLVVVLLPDDDPCVPVRDDDDDDDDDPRIDTWIAGPPNRWTWDFDPDDPDPDPPDTTIGTDRDPPPDPPPD

Mean predicted aligned error: 10.31 Å

Solvent-accessible surface area (backbone atoms only — not comparable to full-atom values): 8360 Å² total; per-residue (Å²): 120,75,88,71,70,80,87,73,73,93,85,69,102,61,80,87,40,70,41,63,25,41,67,41,68,96,42,36,52,54,49,76,43,61,65,61,57,87,90,51,86,58,77,58,77,45,43,44,65,45,78,79,44,76,37,47,58,67,59,47,53,53,57,73,70,49,83,80,79,61,80,85,68,82,68,74,97,67,92,73,82,88,54,93,73,50,48,72,38,43,28,31,68,85,56,69,20,32,62,40,80,43,96,53,57,71,59,94,52,89,86,51,60,34,52,22,47,35,83,66,88,70,72,80,77,77,85,122